Protein AF-A0A968KQ57-F1 (afdb_monomer)

pLDDT: mean 89.62, std 12.98, range [44.16, 98.56]

Nearest PDB structures (foldseek):
  3ep8-assembly1_A  TM=3.517E-01  e=5.046E+00  Homo sapiens
  1i72-assembly1_A  TM=3.543E-01  e=8.112E+00  Homo sapiens
  5jpq-assembly1_0  TM=1.926E-01  e=3.751E+00  Thermochaetoides thermophila

Foldseek 3Di:
DDDDCVVVLVVPPDLLSVLLVVCCVQCVCQQVVVWQKDKDKQFQDQDPSRDGRVVSCVVRVVVSPVVGQWHKDFLDDDPTTTIIMIGRLVRLQVLCPPPVLVVVVVVVVQDDDDPVSNVVVSSVVSPDPDRDLNCCSSRVHDPQVSCVVVVNDPDPPPDDDPD

Secondary structure (DSSP, 8-state):
----GGGTGGG--SHHHHHHHHHHHHTHHHHTTS-SEEEEEEE-SB-TTS-BHHHHHHHHHHHHHHTSS-EEEEEEEETTEEEEEEE-HHHHHHHHHSHHHHHHHHHTT---SSHHHHHHHHHHHHTSSS--TTHHHHTT--HHHHHHHTT------------

Mean predicted aligned error: 6.18 Å

Structure (mmCIF, N/CA/C/O backbone):
data_AF-A0A968KQ57-F1
#
_entry.id   AF-A0A968KQ57-F1
#
loop_
_atom_site.group_PDB
_atom_site.id
_atom_site.type_symbol
_atom_site.label_atom_id
_atom_site.label_alt_id
_atom_site.label_comp_id
_atom_site.label_asym_id
_atom_site.label_entity_id
_atom_site.label_seq_id
_atom_site.pdbx_PDB_ins_code
_atom_site.Cartn_x
_atom_site.Cartn_y
_atom_site.Cartn_z
_atom_site.occupancy
_atom_site.B_iso_or_equiv
_atom_site.auth_seq_id
_atom_site.auth_comp_id
_atom_site.auth_asym_id
_atom_site.auth_atom_id
_atom_site.pdbx_PDB_model_num
ATOM 1 N N . MET A 1 1 ? -7.978 -9.582 -34.184 1.00 45.19 1 MET A N 1
ATOM 2 C CA . MET A 1 1 ? -6.549 -9.208 -34.276 1.00 45.19 1 MET A CA 1
ATOM 3 C C . MET A 1 1 ? -5.827 -9.799 -33.067 1.00 45.19 1 MET A C 1
ATOM 5 O O . MET A 1 1 ? -5.995 -9.281 -31.973 1.00 45.19 1 MET A O 1
ATOM 9 N N . ASN A 1 2 ? -5.111 -10.920 -33.225 1.00 50.16 2 ASN A N 1
ATOM 10 C CA . ASN A 1 2 ? -4.404 -11.583 -32.117 1.00 50.16 2 ASN A CA 1
ATOM 11 C C . ASN A 1 2 ? -3.084 -10.859 -31.830 1.00 50.16 2 ASN A C 1
ATOM 13 O O . ASN A 1 2 ? -2.056 -11.133 -32.451 1.00 50.16 2 ASN A O 1
ATOM 17 N N . ILE A 1 3 ? -3.114 -9.902 -30.905 1.00 58.81 3 ILE A N 1
ATOM 18 C CA . ILE A 1 3 ? -1.894 -9.301 -30.367 1.00 58.81 3 ILE A CA 1
ATOM 19 C C . ILE A 1 3 ? -1.325 -10.287 -29.344 1.00 58.81 3 ILE A C 1
ATOM 21 O O . ILE A 1 3 ? -1.828 -10.398 -28.231 1.00 58.81 3 ILE A O 1
ATOM 25 N N . HIS A 1 4 ? -0.280 -11.021 -29.726 1.00 64.94 4 HIS A N 1
ATOM 26 C CA . HIS A 1 4 ? 0.486 -11.826 -28.778 1.00 64.94 4 HIS A CA 1
ATOM 27 C C . HIS A 1 4 ? 1.293 -10.884 -27.872 1.00 64.94 4 HIS A C 1
ATOM 29 O O . HIS A 1 4 ? 1.959 -9.973 -28.371 1.00 64.94 4 HIS A O 1
ATOM 35 N N . TRP A 1 5 ? 1.240 -11.083 -26.552 1.00 64.31 5 TRP A N 1
ATOM 36 C CA . TRP A 1 5 ? 1.845 -10.167 -25.572 1.00 64.31 5 TRP A CA 1
ATOM 37 C C . TRP A 1 5 ? 3.360 -9.992 -25.773 1.00 64.31 5 TRP A C 1
ATOM 39 O O . TRP A 1 5 ? 3.904 -8.929 -25.483 1.00 64.31 5 TRP A O 1
ATOM 49 N N . THR A 1 6 ? 4.034 -10.983 -26.366 1.00 63.38 6 THR A N 1
ATOM 50 C CA . THR A 1 6 ? 5.460 -10.904 -26.724 1.00 63.38 6 THR A CA 1
ATOM 51 C C . THR A 1 6 ? 5.773 -9.802 -27.737 1.00 63.38 6 THR A C 1
ATOM 53 O O . THR A 1 6 ? 6.909 -9.365 -27.814 1.00 63.38 6 THR A O 1
ATOM 56 N N . LYS A 1 7 ? 4.789 -9.291 -28.490 1.00 66.56 7 LYS A N 1
ATOM 57 C CA . LYS A 1 7 ? 4.978 -8.124 -29.372 1.00 66.56 7 LYS A CA 1
ATOM 58 C C . LYS A 1 7 ? 4.962 -6.792 -28.614 1.00 66.56 7 LYS A C 1
ATOM 60 O O . LYS A 1 7 ? 5.367 -5.773 -29.163 1.00 66.56 7 LYS A O 1
ATOM 65 N N . LEU A 1 8 ? 4.484 -6.785 -27.368 1.00 66.25 8 LEU A N 1
ATOM 66 C CA . LEU A 1 8 ? 4.444 -5.602 -26.505 1.00 66.25 8 LEU A CA 1
ATOM 67 C C . LEU A 1 8 ? 5.721 -5.443 -25.672 1.00 66.25 8 LEU A C 1
ATOM 69 O O . LEU A 1 8 ? 5.970 -4.353 -25.169 1.00 66.25 8 LEU A O 1
ATOM 73 N N . THR A 1 9 ? 6.547 -6.486 -25.545 1.00 60.59 9 THR A N 1
ATOM 74 C CA . THR A 1 9 ? 7.765 -6.462 -24.713 1.00 60.59 9 THR A CA 1
ATOM 75 C C . THR A 1 9 ? 8.774 -5.418 -25.191 1.00 60.59 9 THR A C 1
ATOM 77 O O . THR A 1 9 ? 9.419 -4.773 -24.371 1.00 60.59 9 THR A O 1
ATOM 80 N N . HIS A 1 10 ? 8.842 -5.171 -26.503 1.00 64.75 10 HIS A N 1
ATOM 81 C CA . HIS A 1 10 ? 9.707 -4.149 -27.093 1.00 64.75 10 HIS A CA 1
ATOM 82 C C . HIS A 1 10 ? 9.223 -2.706 -26.869 1.00 64.75 10 HIS A C 1
ATOM 84 O O . HIS A 1 10 ? 9.984 -1.780 -27.125 1.00 64.75 10 HIS A O 1
ATOM 90 N N . ARG A 1 11 ? 7.981 -2.480 -26.404 1.00 68.69 11 ARG A N 1
ATOM 91 C CA . ARG A 1 11 ? 7.451 -1.118 -26.174 1.00 68.69 11 ARG A CA 1
ATOM 92 C C . ARG A 1 11 ? 8.037 -0.434 -24.942 1.00 68.69 11 ARG A C 1
ATOM 94 O O . ARG A 1 11 ? 7.972 0.786 -24.860 1.00 68.69 11 ARG A O 1
ATOM 101 N N . PHE A 1 12 ? 8.617 -1.199 -24.018 1.00 76.12 12 PHE A N 1
ATOM 102 C CA . PHE A 1 12 ? 9.246 -0.679 -22.803 1.00 76.12 12 PHE A CA 1
ATOM 103 C C . PHE A 1 12 ? 10.679 -1.223 -22.690 1.00 76.12 12 PHE A C 1
ATOM 105 O O . PHE A 1 12 ? 10.955 -2.078 -21.841 1.00 76.12 12 PHE A O 1
ATOM 112 N N . PRO A 1 13 ? 11.592 -0.807 -23.589 1.00 73.88 13 PRO A N 1
ATOM 113 C CA . PRO A 1 13 ? 12.969 -1.300 -23.607 1.00 73.88 13 PRO A CA 1
ATOM 114 C C . PRO A 1 13 ? 13.777 -0.803 -22.400 1.00 73.88 13 PRO A C 1
ATOM 116 O O . PRO A 1 13 ? 14.718 -1.471 -21.987 1.00 73.88 13 PRO A O 1
ATOM 119 N N . ASP A 1 14 ? 13.361 0.308 -21.797 1.00 89.62 14 ASP A N 1
ATOM 120 C CA . ASP A 1 14 ? 13.932 0.846 -20.568 1.00 89.62 14 ASP A CA 1
ATOM 121 C C . ASP A 1 14 ? 13.306 0.198 -19.318 1.00 89.62 14 ASP A C 1
ATOM 123 O O . ASP A 1 14 ? 12.094 -0.035 -19.239 1.00 89.62 14 ASP A O 1
ATOM 127 N N . GLU A 1 15 ? 14.142 -0.101 -18.327 1.00 92.06 15 GLU A N 1
ATOM 128 C CA . GLU A 1 15 ? 13.735 -0.755 -17.081 1.00 92.06 15 GLU A CA 1
ATOM 129 C C . GLU A 1 15 ? 12.796 0.106 -16.233 1.00 92.06 15 GLU A C 1
ATOM 131 O O . GLU A 1 15 ? 11.808 -0.407 -15.696 1.00 92.06 15 GLU A O 1
ATOM 136 N N . LYS A 1 16 ? 13.034 1.424 -16.170 1.00 92.38 16 LYS A N 1
ATOM 137 C CA . LYS A 1 16 ? 12.160 2.347 -15.435 1.00 92.38 16 LYS A CA 1
ATOM 138 C C . LYS A 1 16 ? 10.801 2.438 -16.106 1.00 92.38 16 LYS A C 1
ATOM 140 O O . LYS A 1 16 ? 9.786 2.392 -15.418 1.00 92.38 16 LYS A O 1
ATOM 145 N N . GLN A 1 17 ? 10.761 2.515 -17.436 1.00 91.00 17 GLN A N 1
ATOM 146 C CA . GLN A 1 17 ? 9.510 2.485 -18.201 1.00 91.00 17 GLN A CA 1
ATOM 147 C C . GLN A 1 17 ? 8.754 1.166 -18.016 1.00 91.00 17 GLN A C 1
ATOM 149 O O . GLN A 1 17 ? 7.523 1.166 -17.933 1.00 91.00 17 GLN A O 1
ATOM 154 N N . CYS A 1 18 ? 9.469 0.044 -17.916 1.00 92.00 18 CYS A N 1
ATOM 155 C CA . CYS A 1 18 ? 8.870 -1.257 -17.644 1.00 92.00 18 CYS A CA 1
ATOM 156 C C . CYS A 1 18 ? 8.202 -1.297 -16.267 1.00 92.00 18 CYS A C 1
ATOM 158 O O . CYS A 1 18 ? 7.023 -1.650 -16.175 1.00 92.00 18 CYS A O 1
ATOM 160 N N . LEU A 1 19 ? 8.915 -0.867 -15.221 1.00 94.19 19 LEU A N 1
ATOM 161 C CA . LEU A 1 19 ? 8.360 -0.773 -13.874 1.00 94.19 19 LEU A CA 1
ATOM 162 C C . LEU A 1 19 ? 7.191 0.220 -13.815 1.00 94.19 19 LEU A C 1
ATOM 164 O O . LEU A 1 19 ? 6.145 -0.094 -13.251 1.00 94.19 19 LEU A O 1
ATOM 168 N N . ALA A 1 20 ? 7.340 1.398 -14.425 1.00 93.31 20 ALA A N 1
ATOM 169 C CA . ALA A 1 20 ? 6.296 2.417 -14.471 1.00 93.31 20 ALA A CA 1
ATOM 170 C C . ALA A 1 20 ? 5.017 1.885 -15.121 1.00 93.31 20 ALA A C 1
ATOM 172 O O . ALA A 1 20 ? 3.932 2.086 -14.586 1.00 93.31 20 ALA A O 1
ATOM 173 N N . SER A 1 21 ? 5.139 1.149 -16.227 1.00 92.31 21 SER A N 1
ATOM 174 C CA . SER A 1 21 ? 3.993 0.551 -16.919 1.00 92.31 21 SER A CA 1
ATOM 175 C C . SER A 1 21 ? 3.330 -0.548 -16.092 1.00 92.31 21 SER A C 1
ATOM 177 O O . SER A 1 21 ? 2.104 -0.634 -16.051 1.00 92.31 21 SER A O 1
ATOM 179 N N . PHE A 1 22 ? 4.125 -1.361 -15.389 1.00 93.75 22 PHE A N 1
ATOM 180 C CA . PHE A 1 22 ? 3.606 -2.357 -14.455 1.00 93.75 22 PHE A CA 1
ATOM 181 C C . PHE A 1 22 ? 2.808 -1.704 -13.315 1.00 93.75 22 PHE A C 1
ATOM 183 O O . PHE A 1 22 ? 1.677 -2.109 -13.051 1.00 93.75 22 PHE A O 1
ATOM 190 N N . ILE A 1 23 ? 3.353 -0.661 -12.680 1.00 94.81 23 ILE A N 1
ATOM 191 C CA . ILE A 1 23 ? 2.663 0.087 -11.618 1.00 94.81 23 I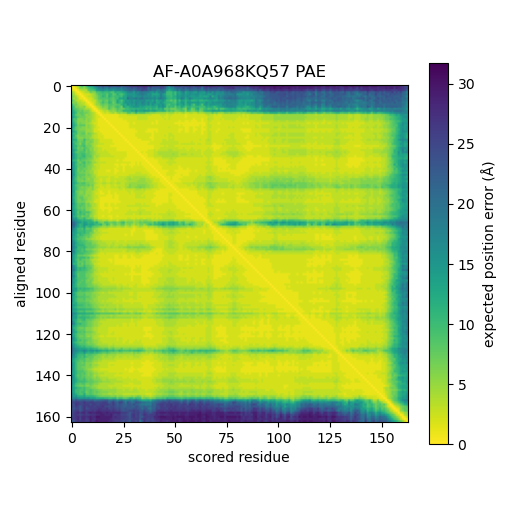LE A CA 1
ATOM 192 C C . ILE A 1 23 ? 1.412 0.775 -12.174 1.00 94.81 23 ILE A C 1
ATOM 194 O O . ILE A 1 23 ? 0.355 0.690 -11.555 1.00 94.81 23 ILE A O 1
ATOM 198 N N . ALA A 1 24 ? 1.503 1.406 -13.347 1.00 93.38 24 ALA A N 1
ATOM 199 C CA . ALA A 1 24 ? 0.381 2.089 -13.985 1.00 93.38 24 ALA A CA 1
ATOM 200 C C . ALA A 1 24 ? -0.797 1.147 -14.245 1.00 93.38 24 ALA A C 1
ATOM 202 O O . ALA A 1 24 ? -1.942 1.511 -13.994 1.00 93.38 24 ALA A O 1
ATOM 203 N N . TRP A 1 25 ? -0.510 -0.076 -14.693 1.00 93.88 25 TRP A N 1
ATOM 204 C CA . TRP A 1 25 ? -1.521 -1.106 -14.889 1.00 93.88 25 TRP A CA 1
ATOM 205 C C . TRP A 1 25 ? -2.140 -1.570 -13.564 1.00 93.88 25 TRP A C 1
ATOM 207 O O . TRP A 1 25 ? -3.358 -1.575 -13.415 1.00 93.88 25 TRP A O 1
ATOM 217 N N . GLN A 1 26 ? -1.310 -1.927 -12.581 1.00 95.50 26 GLN A N 1
ATOM 218 C CA . GLN A 1 26 ? -1.778 -2.529 -11.327 1.00 95.50 26 GLN A CA 1
ATOM 219 C C . GLN A 1 26 ? -2.430 -1.523 -10.362 1.00 95.50 26 GLN A C 1
ATOM 221 O O . GLN A 1 26 ? -3.232 -1.899 -9.508 1.00 95.50 26 GLN A O 1
ATOM 226 N N . ALA A 1 27 ? -2.079 -0.243 -10.468 1.00 95.31 27 ALA A N 1
ATOM 227 C CA . ALA A 1 27 ? -2.567 0.831 -9.607 1.00 95.31 27 ALA A CA 1
ATOM 228 C C . ALA A 1 27 ? -3.384 1.878 -10.379 1.00 95.31 27 ALA A C 1
ATOM 230 O O . ALA A 1 27 ? -3.494 3.019 -9.929 1.00 95.31 27 ALA A O 1
ATOM 231 N N . ALA A 1 28 ? -3.974 1.497 -11.519 1.00 95.56 28 ALA A N 1
ATOM 232 C CA . ALA A 1 28 ? -4.730 2.399 -12.388 1.00 95.56 28 ALA A CA 1
ATOM 233 C C . ALA A 1 28 ? -5.815 3.183 -11.629 1.00 95.56 28 ALA A C 1
ATOM 235 O O . ALA A 1 28 ? -5.905 4.400 -11.770 1.00 95.56 28 ALA A O 1
ATOM 236 N N . GLU A 1 29 ? -6.584 2.517 -10.761 1.00 95.44 29 GLU A N 1
ATOM 237 C CA . GLU A 1 29 ? -7.640 3.154 -9.957 1.00 95.44 29 GLU A CA 1
ATOM 238 C C . GLU A 1 29 ? -7.094 4.181 -8.955 1.00 95.44 29 GLU A C 1
ATOM 240 O O . GLU A 1 29 ? -7.749 5.182 -8.671 1.00 95.44 29 GLU A O 1
ATOM 245 N N . VAL A 1 30 ? -5.890 3.951 -8.424 1.00 96.88 30 VAL A N 1
ATOM 246 C CA . VAL A 1 30 ? -5.235 4.873 -7.485 1.00 96.88 30 VAL A CA 1
ATOM 247 C C . VAL A 1 30 ? -4.688 6.083 -8.231 1.00 96.88 30 VAL A C 1
ATOM 249 O O . VAL A 1 30 ? -4.869 7.219 -7.801 1.00 96.88 30 VAL A O 1
ATOM 252 N N . ILE A 1 31 ? -4.065 5.844 -9.386 1.00 94.88 31 ILE A N 1
ATOM 253 C CA . ILE A 1 31 ? -3.510 6.892 -10.248 1.00 94.88 31 ILE A CA 1
ATOM 254 C C . ILE A 1 31 ? -4.628 7.790 -10.787 1.00 94.88 31 ILE A C 1
ATOM 256 O O . ILE A 1 31 ? -4.482 9.013 -10.779 1.00 94.88 31 ILE A O 1
ATOM 260 N N . ALA A 1 32 ? -5.760 7.199 -11.179 1.00 93.88 32 ALA A N 1
ATOM 261 C CA . ALA A 1 32 ? -6.960 7.912 -11.612 1.00 93.88 32 ALA A CA 1
ATOM 262 C C . ALA A 1 32 ? -7.729 8.588 -10.457 1.00 93.88 32 ALA A C 1
ATOM 264 O O . ALA A 1 32 ? -8.674 9.331 -10.709 1.00 93.88 32 ALA A O 1
ATOM 265 N N . GLY A 1 33 ? -7.346 8.340 -9.198 1.00 93.12 33 GLY A N 1
ATOM 266 C CA . GLY A 1 33 ? -7.974 8.930 -8.013 1.00 93.12 33 GLY A CA 1
ATOM 267 C C . GLY A 1 33 ? -9.324 8.322 -7.621 1.00 93.12 33 GLY A C 1
ATOM 268 O O . GLY A 1 33 ? -10.009 8.879 -6.767 1.00 93.12 33 GLY A O 1
ATOM 269 N N . ALA A 1 34 ? -9.710 7.184 -8.203 1.00 94.38 34 ALA A N 1
ATOM 270 C CA . ALA A 1 34 ? -10.923 6.453 -7.834 1.00 94.38 34 ALA A CA 1
ATOM 271 C C . ALA A 1 34 ? -10.777 5.720 -6.489 1.00 94.38 34 ALA A C 1
ATOM 273 O O . ALA A 1 34 ? -11.756 5.570 -5.758 1.00 94.38 34 ALA A O 1
ATOM 274 N N . LYS A 1 35 ? -9.555 5.288 -6.140 1.00 96.38 35 LYS A N 1
ATOM 275 C CA . LYS A 1 35 ? -9.243 4.634 -4.857 1.00 96.38 35 LYS A CA 1
ATOM 276 C C . LYS A 1 35 ?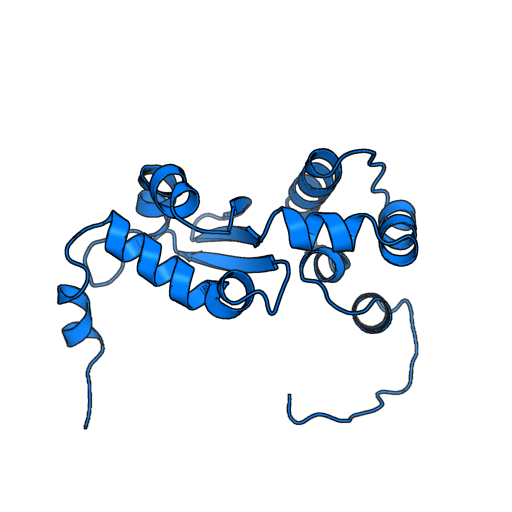 -8.077 5.317 -4.143 1.00 96.38 35 LYS A C 1
ATOM 278 O O . LYS A 1 35 ? -7.138 5.764 -4.797 1.00 96.38 35 LYS A O 1
ATOM 283 N N . PRO A 1 36 ? -8.075 5.355 -2.798 1.00 97.81 36 PRO A N 1
ATOM 284 C CA . PRO A 1 36 ? -6.957 5.918 -2.044 1.00 97.81 36 PRO A CA 1
ATOM 285 C C . PRO A 1 36 ? -5.708 5.029 -2.107 1.00 97.81 36 PRO A C 1
ATOM 287 O O . PRO A 1 36 ? -4.593 5.545 -2.041 1.00 97.81 36 PRO A O 1
ATOM 290 N N . ALA A 1 37 ? -5.885 3.709 -2.231 1.00 98.44 37 A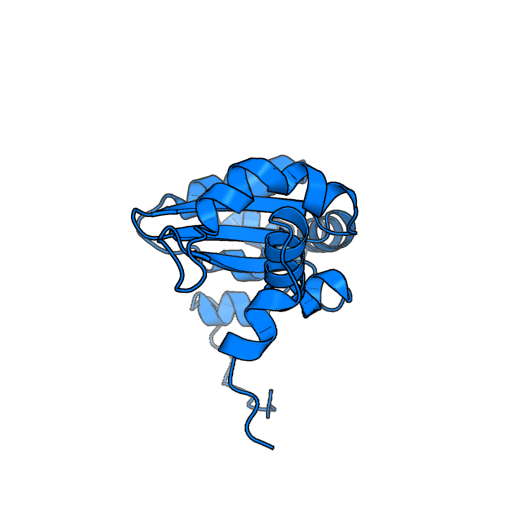LA A N 1
ATOM 291 C CA . ALA A 1 37 ? -4.798 2.745 -2.317 1.00 98.44 37 ALA A CA 1
ATOM 292 C C . ALA A 1 37 ? -5.214 1.435 -3.000 1.00 98.44 37 ALA A C 1
ATOM 294 O O . ALA A 1 37 ? -6.400 1.114 -3.102 1.00 98.44 37 ALA A O 1
ATOM 295 N N . ASN A 1 38 ? -4.215 0.662 -3.422 1.00 98.19 38 ASN A N 1
ATOM 296 C CA . ASN A 1 38 ? -4.358 -0.700 -3.910 1.00 98.19 38 ASN A CA 1
ATOM 297 C C . ASN A 1 38 ? -3.175 -1.573 -3.464 1.00 98.19 38 ASN A C 1
ATOM 299 O O . ASN A 1 38 ? -2.063 -1.075 -3.274 1.00 98.19 38 ASN A O 1
ATOM 303 N N . LEU A 1 39 ? -3.404 -2.878 -3.328 1.00 98.19 39 LEU A N 1
ATOM 304 C CA . LEU A 1 39 ? -2.344 -3.858 -3.099 1.00 98.19 39 LEU A CA 1
ATOM 305 C C . LEU A 1 39 ? -1.894 -4.458 -4.425 1.00 98.19 39 LEU A C 1
ATOM 307 O O . LEU A 1 39 ? -2.720 -4.881 -5.230 1.00 98.19 39 LEU A O 1
ATOM 311 N N . ILE A 1 40 ? -0.583 -4.554 -4.620 1.00 97.88 40 ILE A N 1
ATOM 312 C CA . ILE A 1 40 ? 0.009 -5.179 -5.799 1.00 97.88 40 ILE A CA 1
ATOM 313 C C . ILE A 1 40 ? 0.979 -6.279 -5.369 1.00 97.88 40 ILE A C 1
ATOM 315 O O . ILE A 1 40 ? 1.759 -6.110 -4.431 1.00 97.88 40 ILE A O 1
ATOM 319 N N . ASN A 1 41 ? 0.931 -7.415 -6.066 1.00 97.44 41 ASN A N 1
ATOM 320 C CA . ASN A 1 41 ? 1.937 -8.465 -5.940 1.00 97.44 41 ASN A CA 1
ATOM 321 C C . ASN A 1 41 ? 2.998 -8.254 -7.020 1.00 97.44 41 ASN A C 1
ATOM 323 O O . ASN A 1 41 ? 2.690 -8.287 -8.211 1.00 97.44 41 ASN A O 1
ATOM 327 N N . ILE A 1 42 ? 4.239 -8.056 -6.598 1.00 97.81 42 ILE A N 1
ATOM 328 C CA . ILE A 1 42 ? 5.398 -7.872 -7.464 1.00 97.81 42 ILE A CA 1
ATOM 329 C C . ILE A 1 42 ? 6.156 -9.200 -7.499 1.00 97.81 42 ILE A C 1
ATOM 331 O O . ILE A 1 42 ? 6.692 -9.593 -6.466 1.00 97.81 42 ILE A O 1
ATOM 335 N N . PRO A 1 43 ? 6.182 -9.924 -8.629 1.00 96.69 43 PRO A N 1
ATOM 336 C CA . PRO A 1 43 ? 6.846 -11.219 -8.697 1.00 96.69 43 PRO A CA 1
ATOM 337 C C . PRO A 1 43 ? 8.361 -11.068 -8.525 1.00 96.69 43 PRO A C 1
ATOM 339 O O . PRO A 1 43 ? 8.982 -10.223 -9.175 1.00 96.69 43 PRO A O 1
ATOM 342 N N . ASP A 1 44 ? 8.943 -11.931 -7.699 1.00 96.94 44 ASP A N 1
ATOM 343 C CA . ASP A 1 44 ? 10.385 -12.068 -7.520 1.00 96.94 44 ASP A CA 1
ATOM 344 C C . ASP A 1 44 ? 10.884 -13.317 -8.244 1.00 96.94 44 ASP A C 1
ATOM 346 O O . ASP A 1 44 ? 11.163 -14.369 -7.677 1.00 96.94 44 ASP A O 1
ATOM 350 N N . ARG A 1 45 ? 10.888 -13.212 -9.569 1.00 95.00 45 ARG A N 1
ATOM 351 C CA . ARG A 1 45 ? 11.402 -14.232 -10.479 1.00 95.00 45 ARG A CA 1
ATOM 352 C C . ARG A 1 45 ? 11.716 -13.596 -11.816 1.00 95.00 45 ARG A C 1
ATOM 354 O O . ARG A 1 45 ? 11.199 -12.526 -12.147 1.00 95.00 45 ARG A O 1
ATOM 361 N N . GLU A 1 46 ? 12.517 -14.288 -12.608 1.00 92.69 46 GLU A N 1
ATOM 362 C CA . GLU A 1 46 ? 12.737 -13.893 -13.990 1.00 92.69 46 GLU A CA 1
ATOM 363 C C . GLU A 1 46 ? 11.441 -14.056 -14.804 1.00 92.69 46 GLU A C 1
ATOM 365 O O . GLU A 1 46 ? 10.735 -15.071 -14.745 1.00 92.69 46 GLU A O 1
ATOM 370 N N . LEU A 1 47 ? 11.080 -12.997 -15.521 1.00 89.44 47 LEU A N 1
ATOM 371 C CA . LEU A 1 47 ? 9.996 -12.977 -16.490 1.00 89.44 47 LEU A CA 1
ATOM 372 C C . LEU A 1 47 ? 10.549 -13.387 -17.854 1.00 89.44 47 LEU A C 1
ATOM 374 O O . LEU A 1 47 ? 11.733 -13.245 -18.124 1.00 89.44 47 LEU A O 1
ATOM 378 N N . ALA A 1 48 ? 9.683 -13.797 -18.777 1.00 85.81 48 ALA A N 1
ATOM 379 C CA . ALA A 1 48 ? 10.106 -14.209 -20.119 1.00 85.81 48 ALA A CA 1
ATOM 380 C C . ALA A 1 48 ? 10.788 -13.099 -20.955 1.00 85.81 48 ALA A C 1
ATOM 382 O O . ALA A 1 48 ? 11.340 -13.384 -22.010 1.00 85.81 48 ALA A O 1
ATOM 383 N N . CYS A 1 49 ? 10.774 -11.841 -20.499 1.00 84.31 49 CYS A N 1
ATOM 384 C CA . CYS A 1 49 ? 11.588 -10.763 -21.068 1.00 84.31 49 CYS A CA 1
ATOM 385 C C . CYS A 1 49 ? 13.011 -10.665 -20.472 1.00 84.31 49 CYS A C 1
ATOM 387 O O . CYS A 1 49 ? 13.705 -9.696 -20.766 1.00 84.31 49 CYS A O 1
ATOM 389 N N . GLY A 1 50 ? 13.425 -11.607 -19.618 1.00 89.19 50 GLY A N 1
ATOM 390 C CA . GLY A 1 50 ? 14.726 -11.635 -18.934 1.00 89.19 50 GLY A CA 1
ATOM 391 C C . GLY A 1 50 ? 14.834 -10.714 -17.713 1.00 89.19 50 GLY A C 1
ATOM 392 O O . GLY A 1 50 ? 15.879 -10.644 -17.078 1.00 89.19 50 GLY A O 1
ATOM 393 N N . ARG A 1 51 ? 13.769 -9.981 -17.366 1.00 91.69 51 ARG A N 1
ATOM 394 C CA . ARG A 1 51 ? 13.758 -9.035 -16.236 1.00 91.69 51 ARG A CA 1
ATOM 395 C C . ARG A 1 51 ? 13.139 -9.654 -14.991 1.00 91.69 51 ARG A C 1
ATOM 397 O O . ARG A 1 51 ? 12.236 -10.478 -15.096 1.00 91.69 51 ARG A O 1
ATOM 404 N N . ASN A 1 52 ? 13.541 -9.175 -13.817 1.00 95.00 52 ASN A N 1
ATOM 405 C CA . ASN A 1 52 ? 12.901 -9.495 -12.540 1.00 95.00 52 ASN A CA 1
ATOM 406 C C . ASN A 1 52 ? 12.265 -8.226 -11.951 1.00 95.00 52 ASN A C 1
ATOM 408 O O . ASN A 1 52 ? 12.958 -7.248 -11.683 1.00 95.00 52 ASN A O 1
ATOM 412 N N . MET A 1 53 ? 10.946 -8.247 -11.737 1.00 96.25 53 MET A N 1
ATOM 413 C CA . MET A 1 53 ? 10.198 -7.056 -11.321 1.00 96.25 53 MET A CA 1
ATOM 414 C C . MET A 1 53 ? 10.508 -6.610 -9.883 1.00 96.25 53 MET A C 1
ATOM 416 O O . MET A 1 53 ? 10.494 -5.413 -9.614 1.00 96.25 53 MET A O 1
ATOM 420 N N . SER A 1 54 ? 10.811 -7.542 -8.974 1.00 97.19 54 SER A N 1
ATOM 421 C CA . SER A 1 54 ? 11.240 -7.242 -7.598 1.00 97.19 54 SER A CA 1
ATOM 422 C C . SER A 1 54 ? 12.559 -6.458 -7.586 1.00 97.19 54 SER A C 1
ATOM 424 O O . SER A 1 54 ? 12.666 -5.430 -6.917 1.00 97.19 54 SER A O 1
ATOM 426 N N . LYS A 1 55 ? 13.527 -6.861 -8.424 1.00 96.88 55 LYS A N 1
ATOM 427 C CA . LYS A 1 55 ? 14.798 -6.132 -8.592 1.00 96.88 55 LYS A CA 1
ATOM 428 C C . LYS A 1 55 ? 14.581 -4.733 -9.162 1.00 96.88 55 LYS A C 1
ATOM 430 O O . LYS A 1 55 ? 15.058 -3.759 -8.587 1.00 96.88 55 LYS A O 1
ATOM 435 N N . LEU A 1 56 ? 13.780 -4.624 -10.229 1.00 96.75 56 LEU A N 1
ATOM 436 C CA . LEU A 1 56 ? 13.447 -3.321 -10.809 1.00 96.75 56 LEU A CA 1
ATOM 437 C C . LEU A 1 56 ? 12.760 -2.410 -9.794 1.00 96.75 56 LEU A C 1
ATOM 439 O O . LEU A 1 56 ? 13.044 -1.215 -9.753 1.00 96.75 56 LEU A O 1
ATOM 443 N N . TRP A 1 57 ? 11.852 -2.960 -8.983 1.00 97.44 57 TRP A N 1
ATOM 444 C CA . TRP A 1 57 ? 11.220 -2.223 -7.899 1.00 97.44 57 TRP A CA 1
ATOM 445 C C . TRP A 1 57 ? 12.272 -1.664 -6.943 1.00 97.44 57 TRP A C 1
ATOM 447 O O . TRP A 1 57 ? 12.263 -0.463 -6.698 1.00 97.44 57 TRP A O 1
ATOM 457 N N . GLU A 1 58 ? 13.200 -2.478 -6.439 1.00 96.44 58 GLU A N 1
ATOM 458 C CA . GLU A 1 58 ? 14.209 -1.992 -5.493 1.00 96.44 58 GLU A CA 1
ATOM 459 C C . GLU A 1 58 ? 15.086 -0.880 -6.080 1.00 96.44 58 GLU A C 1
ATOM 461 O O . GLU A 1 58 ? 15.284 0.153 -5.441 1.00 96.44 58 GLU A O 1
ATOM 466 N N . GLU A 1 59 ? 15.530 -1.053 -7.322 1.00 96.69 59 GLU A N 1
ATOM 467 C CA . GLU A 1 59 ? 16.431 -0.123 -8.004 1.00 96.69 59 GLU A CA 1
ATOM 468 C C . GLU A 1 59 ? 15.741 1.182 -8.429 1.00 96.69 59 GLU A C 1
ATOM 470 O O . GLU A 1 59 ? 16.321 2.267 -8.329 1.00 96.69 59 GLU A O 1
ATOM 475 N N . HIS A 1 60 ? 14.488 1.107 -8.894 1.00 96.25 60 HIS A N 1
ATOM 476 C CA . HIS A 1 60 ? 13.852 2.210 -9.622 1.00 96.25 60 HIS A CA 1
ATOM 477 C C . HIS A 1 60 ? 12.589 2.778 -8.959 1.00 96.25 60 HIS A C 1
ATOM 479 O O . HIS A 1 60 ? 12.140 3.848 -9.390 1.00 96.25 60 HIS A O 1
ATOM 485 N N . LYS A 1 61 ? 12.023 2.156 -7.904 1.00 95.25 61 LYS A N 1
ATOM 486 C CA . LYS A 1 61 ? 10.760 2.600 -7.253 1.00 95.25 61 LYS A CA 1
ATOM 487 C C . LYS A 1 61 ? 10.753 4.086 -6.917 1.00 95.25 61 LYS A C 1
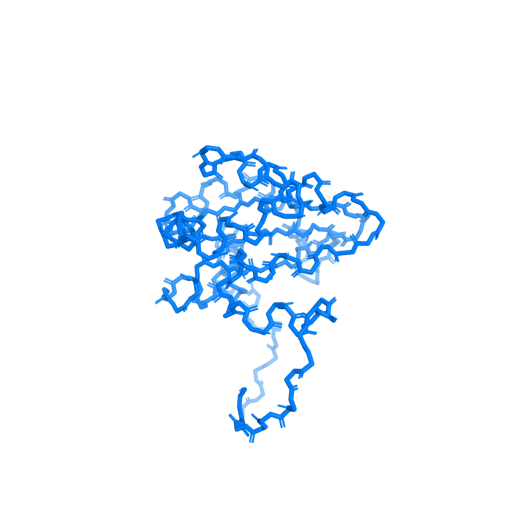ATOM 489 O O . LYS A 1 61 ? 9.794 4.778 -7.239 1.00 95.25 61 LYS A O 1
ATOM 494 N N . THR A 1 62 ? 11.831 4.603 -6.330 1.00 93.56 62 THR A N 1
ATOM 495 C CA . THR A 1 62 ? 11.912 6.007 -5.907 1.00 93.56 62 THR A CA 1
ATOM 496 C C . THR A 1 62 ? 11.813 6.945 -7.105 1.00 93.56 62 THR A C 1
ATOM 498 O O . THR A 1 62 ? 11.052 7.908 -7.075 1.00 93.56 62 THR A O 1
ATOM 501 N N . SER A 1 63 ? 12.539 6.648 -8.187 1.00 92.81 63 SER A N 1
ATOM 502 C CA . SER A 1 63 ? 12.511 7.459 -9.407 1.00 92.81 63 SER A CA 1
ATOM 503 C C . SER A 1 63 ? 11.162 7.375 -10.120 1.00 92.81 63 SER A C 1
ATOM 505 O O . SER A 1 63 ? 10.695 8.382 -10.644 1.00 92.81 63 SER A O 1
ATOM 507 N N . VAL A 1 64 ? 10.554 6.188 -10.169 1.00 93.88 64 VAL A N 1
ATOM 508 C CA . VAL A 1 64 ? 9.286 5.960 -10.872 1.00 93.88 64 VAL A CA 1
ATOM 509 C C . VAL A 1 64 ? 8.118 6.601 -10.122 1.00 93.88 64 VAL A C 1
ATOM 511 O O . VAL A 1 64 ? 7.308 7.293 -10.732 1.00 93.88 64 VAL A O 1
ATOM 514 N N . LEU A 1 65 ? 8.057 6.435 -8.799 1.00 92.94 65 LEU A N 1
ATOM 515 C CA . LEU A 1 65 ? 6.975 6.967 -7.970 1.00 92.94 65 LEU A CA 1
ATOM 516 C C . LEU A 1 65 ? 7.076 8.485 -7.774 1.00 92.94 65 LEU A C 1
ATOM 518 O O . LEU A 1 65 ? 6.048 9.153 -7.746 1.00 92.94 65 LEU A O 1
ATOM 522 N N . LYS A 1 66 ? 8.291 9.057 -7.711 1.00 87.12 66 LYS A N 1
ATOM 523 C CA . LYS A 1 66 ? 8.490 10.514 -7.567 1.00 87.12 66 LYS A CA 1
ATOM 524 C C . LYS A 1 66 ? 7.846 11.321 -8.698 1.00 87.12 66 LYS A C 1
ATOM 526 O O . LYS A 1 66 ? 7.422 12.449 -8.471 1.00 87.12 66 LYS A O 1
ATOM 531 N N . ASN A 1 67 ? 7.774 10.747 -9.897 1.00 73.94 67 ASN A N 1
ATOM 532 C CA . ASN A 1 67 ? 7.173 11.391 -11.065 1.00 73.94 67 ASN A CA 1
ATOM 533 C C . ASN A 1 67 ? 5.647 11.197 -11.142 1.00 73.94 67 ASN A C 1
ATOM 535 O O . ASN A 1 67 ? 5.015 11.721 -12.057 1.00 73.94 67 ASN A O 1
ATOM 539 N N . GLY A 1 68 ? 5.056 10.440 -10.214 1.00 76.31 68 GLY A N 1
ATOM 540 C CA . GLY A 1 68 ? 3.623 10.173 -10.141 1.00 76.31 68 GLY A CA 1
ATOM 541 C C . GLY A 1 68 ? 2.930 10.882 -8.976 1.00 76.31 68 GLY A C 1
ATOM 542 O O . GLY A 1 68 ? 3.543 11.535 -8.136 1.00 76.31 68 GLY A O 1
ATOM 543 N N . ASN A 1 69 ? 1.612 10.710 -8.904 1.00 87.88 69 ASN A N 1
ATOM 544 C CA . ASN A 1 69 ? 0.763 11.158 -7.795 1.00 87.88 69 ASN A CA 1
ATOM 545 C C . ASN A 1 69 ? 0.567 10.072 -6.716 1.00 87.88 69 ASN A C 1
ATOM 547 O O . ASN A 1 69 ? -0.365 10.162 -5.913 1.00 87.88 69 ASN A O 1
ATOM 551 N N . VAL A 1 70 ? 1.417 9.041 -6.706 1.00 95.31 70 VAL A N 1
ATOM 552 C CA . VAL A 1 70 ? 1.310 7.872 -5.827 1.00 95.31 70 VAL A CA 1
ATOM 553 C C . VAL A 1 70 ? 2.632 7.576 -5.122 1.00 95.31 70 VAL A C 1
ATOM 555 O O . VAL A 1 70 ? 3.712 7.906 -5.600 1.00 95.31 70 VAL A O 1
ATOM 558 N N . SER A 1 71 ? 2.538 6.940 -3.964 1.00 96.94 71 SER A N 1
ATOM 559 C CA . SER A 1 71 ? 3.635 6.413 -3.156 1.00 96.94 71 SER A CA 1
ATOM 560 C C . SER A 1 71 ? 3.502 4.896 -3.030 1.00 96.94 71 SER A C 1
ATOM 562 O O . SER A 1 71 ? 2.453 4.329 -3.338 1.00 96.94 71 SER A O 1
ATOM 564 N N . GLY A 1 72 ? 4.573 4.237 -2.592 1.00 96.56 72 GLY A N 1
ATOM 565 C CA . GLY A 1 72 ? 4.644 2.784 -2.486 1.00 96.56 72 GLY A CA 1
ATOM 566 C C . GLY A 1 72 ? 5.288 2.345 -1.177 1.00 96.56 72 GLY A C 1
ATOM 567 O O . GLY A 1 72 ? 6.318 2.888 -0.786 1.00 96.56 72 GLY A O 1
ATOM 568 N N . LEU A 1 73 ? 4.698 1.345 -0.524 1.00 97.25 73 LEU A N 1
ATOM 569 C CA . LEU A 1 73 ? 5.207 0.738 0.706 1.00 97.25 73 LEU A CA 1
ATOM 570 C C . LEU A 1 73 ? 5.170 -0.785 0.583 1.00 97.25 73 LEU A C 1
ATOM 572 O O . LEU A 1 73 ? 4.108 -1.359 0.359 1.00 97.25 73 LEU A O 1
ATOM 576 N N . VAL A 1 74 ? 6.307 -1.456 0.767 1.00 97.62 74 VAL A N 1
ATOM 577 C CA . VAL A 1 74 ? 6.337 -2.925 0.827 1.00 97.62 74 VAL A CA 1
ATOM 578 C C . VAL A 1 74 ? 5.759 -3.370 2.168 1.00 97.62 74 VAL A C 1
ATOM 580 O O . VAL A 1 74 ? 6.294 -3.032 3.220 1.00 97.62 74 VAL A O 1
ATOM 583 N N . LEU A 1 75 ? 4.658 -4.117 2.137 1.00 97.62 75 LEU A N 1
ATOM 584 C CA . LEU A 1 75 ? 3.975 -4.617 3.328 1.00 97.62 75 LEU A CA 1
ATOM 585 C C . LEU A 1 75 ? 4.465 -5.996 3.758 1.00 97.62 75 LEU A C 1
ATOM 587 O O . LEU A 1 75 ? 4.477 -6.279 4.949 1.00 97.62 75 LEU A O 1
ATOM 591 N N . LYS A 1 76 ? 4.836 -6.859 2.807 1.00 95.50 76 LYS A N 1
ATOM 592 C CA . LYS A 1 76 ? 5.322 -8.218 3.077 1.00 95.50 76 LYS A CA 1
ATOM 593 C C . LYS A 1 76 ? 6.248 -8.675 1.958 1.00 95.50 76 LYS A C 1
ATOM 595 O O . LYS A 1 76 ? 5.962 -8.423 0.791 1.00 95.50 76 LYS A O 1
ATOM 600 N N . GLN A 1 77 ? 7.312 -9.381 2.310 1.00 94.69 77 GLN A N 1
ATOM 601 C CA . GLN A 1 77 ? 8.189 -10.058 1.361 1.00 94.69 77 GLN A CA 1
ATOM 602 C C . GLN A 1 77 ? 8.075 -11.566 1.575 1.00 94.69 77 GLN A C 1
ATOM 604 O O . GLN A 1 77 ? 8.059 -12.041 2.710 1.00 94.69 77 GLN A O 1
ATOM 609 N N . LYS A 1 78 ? 7.938 -12.302 0.477 1.00 92.56 78 LYS A N 1
ATOM 610 C CA . LYS A 1 78 ? 8.008 -13.763 0.410 1.00 92.56 78 LYS A CA 1
ATOM 611 C C . LYS A 1 78 ? 9.122 -14.145 -0.562 1.00 92.56 78 LYS A C 1
ATOM 613 O O . LYS A 1 78 ? 9.610 -13.290 -1.294 1.00 92.56 78 LYS A O 1
ATOM 618 N N . GLU A 1 79 ? 9.485 -15.422 -0.586 1.00 92.12 79 GLU A N 1
ATOM 619 C CA . GLU A 1 79 ? 10.531 -15.945 -1.476 1.00 92.12 79 GLU A CA 1
ATOM 620 C C . GLU A 1 79 ? 10.253 -15.664 -2.961 1.00 92.12 79 GLU A C 1
ATOM 622 O O . GLU A 1 79 ? 11.183 -15.420 -3.718 1.00 92.12 79 GLU A O 1
ATOM 627 N N . ASP A 1 80 ? 8.981 -15.659 -3.375 1.00 95.25 80 ASP A N 1
ATOM 628 C CA . ASP A 1 80 ? 8.570 -15.563 -4.779 1.00 95.25 80 ASP A CA 1
ATOM 629 C C . ASP A 1 80 ? 7.963 -14.208 -5.178 1.00 95.25 80 ASP A C 1
ATOM 631 O O . ASP A 1 80 ? 7.608 -14.010 -6.347 1.00 95.25 80 ASP A O 1
ATOM 635 N N . ARG A 1 81 ? 7.776 -13.280 -4.226 1.00 96.00 81 ARG A N 1
ATOM 636 C CA . ARG A 1 81 ? 7.117 -11.983 -4.468 1.00 96.00 81 ARG A CA 1
ATOM 637 C C . ARG A 1 81 ? 7.234 -10.981 -3.324 1.00 96.00 81 ARG A C 1
ATOM 639 O O . ARG A 1 81 ? 7.322 -11.338 -2.149 1.00 96.00 81 ARG A O 1
ATOM 646 N N . LEU A 1 82 ? 7.030 -9.714 -3.671 1.00 97.06 82 LEU A N 1
ATOM 647 C CA . LEU A 1 82 ? 6.718 -8.627 -2.745 1.00 97.06 82 LEU A CA 1
ATOM 648 C C . LEU A 1 82 ? 5.219 -8.313 -2.788 1.00 97.06 82 LEU A C 1
ATOM 650 O O . LEU A 1 82 ? 4.621 -8.252 -3.859 1.00 97.06 82 LEU A O 1
ATOM 654 N N . LEU A 1 83 ? 4.618 -8.043 -1.634 1.00 97.75 83 LEU A N 1
ATOM 655 C CA . LEU A 1 83 ? 3.317 -7.391 -1.534 1.00 97.75 83 LEU A CA 1
ATOM 656 C C . LEU A 1 83 ? 3.549 -5.916 -1.212 1.00 97.75 83 LEU A C 1
ATOM 658 O O . LEU A 1 83 ? 4.068 -5.597 -0.141 1.00 97.75 83 LEU A O 1
ATOM 662 N N . ALA A 1 84 ? 3.148 -5.022 -2.112 1.00 98.25 84 ALA A N 1
ATOM 663 C CA . ALA A 1 84 ? 3.274 -3.582 -1.928 1.00 98.25 84 ALA A CA 1
ATOM 664 C C . ALA A 1 84 ? 1.903 -2.897 -1.899 1.00 98.25 84 ALA A C 1
ATOM 666 O O . ALA A 1 84 ? 1.004 -3.241 -2.664 1.00 98.25 84 ALA A O 1
ATOM 667 N N . LEU A 1 85 ? 1.759 -1.903 -1.027 1.00 98.56 85 LEU A N 1
ATOM 668 C CA . LEU A 1 85 ? 0.662 -0.946 -1.028 1.00 98.56 85 LEU A CA 1
ATOM 669 C C . LEU A 1 85 ? 1.058 0.244 -1.899 1.00 98.56 85 LEU A C 1
ATOM 671 O O . LEU A 1 85 ? 2.010 0.950 -1.568 1.00 98.56 85 LEU A O 1
ATOM 675 N N . ILE A 1 86 ? 0.322 0.477 -2.983 1.00 98.31 86 ILE A N 1
ATOM 676 C CA . ILE A 1 86 ? 0.420 1.701 -3.784 1.00 98.31 86 ILE A CA 1
ATOM 677 C C . ILE A 1 86 ? -0.714 2.623 -3.375 1.00 98.31 86 ILE A C 1
ATOM 679 O O . ILE A 1 86 ? -1.868 2.202 -3.373 1.00 98.31 86 ILE A O 1
ATOM 683 N N . TYR A 1 87 ? -0.412 3.867 -3.022 1.00 98.38 87 TYR A N 1
ATOM 684 C CA . TYR A 1 87 ? -1.407 4.775 -2.459 1.00 98.38 87 TYR A CA 1
ATOM 685 C C . TYR A 1 87 ? -1.182 6.227 -2.859 1.00 98.38 87 TYR A C 1
ATOM 687 O O . TYR A 1 87 ? -0.054 6.670 -3.056 1.00 98.38 87 TYR A O 1
ATOM 695 N N . ASN A 1 88 ? -2.263 6.996 -2.924 1.00 97.62 88 ASN A N 1
ATOM 696 C CA . ASN A 1 88 ? -2.186 8.448 -2.929 1.00 97.62 88 ASN A CA 1
ATOM 697 C C . ASN A 1 88 ? -2.150 8.935 -1.475 1.00 97.62 88 ASN A C 1
ATOM 699 O O . ASN A 1 88 ? -3.117 8.755 -0.734 1.00 97.62 88 ASN A O 1
ATOM 703 N N . SER A 1 89 ? -1.049 9.567 -1.059 1.00 96.38 89 SER A N 1
ATOM 704 C CA . SER A 1 89 ? -0.848 9.971 0.340 1.00 96.38 89 SER A CA 1
ATOM 705 C C . SER A 1 89 ? -1.960 10.877 0.869 1.00 96.38 89 SER A C 1
ATOM 707 O O . SER A 1 89 ? -2.407 10.689 1.995 1.00 96.38 89 SER A O 1
ATOM 709 N N . LYS A 1 90 ? -2.460 11.815 0.052 1.00 96.00 90 LYS A N 1
ATOM 710 C CA . LYS A 1 90 ? -3.509 12.757 0.469 1.00 96.00 90 LYS A CA 1
ATOM 711 C C . LYS A 1 90 ? -4.856 12.057 0.637 1.00 96.00 90 LYS A C 1
ATOM 713 O O . LYS A 1 90 ? -5.537 12.278 1.636 1.00 96.00 90 LYS A O 1
ATOM 718 N N . GLU A 1 91 ? -5.248 11.221 -0.322 1.00 97.12 91 GLU A N 1
ATOM 719 C CA . GLU A 1 91 ? -6.540 10.528 -0.266 1.00 97.12 91 GLU A CA 1
ATOM 720 C C . GLU A 1 91 ? -6.568 9.455 0.823 1.00 97.12 91 GLU A C 1
ATOM 722 O O . GLU A 1 91 ? -7.546 9.359 1.567 1.00 97.12 91 GLU A O 1
ATOM 727 N N . LEU A 1 92 ? -5.478 8.702 0.992 1.00 98.25 92 LEU A N 1
ATOM 728 C CA . LEU A 1 92 ? -5.391 7.712 2.060 1.00 98.25 92 LEU A CA 1
ATOM 729 C C . LEU A 1 92 ? -5.390 8.367 3.444 1.00 98.25 92 LEU A C 1
ATOM 731 O O . LEU A 1 92 ? -6.105 7.918 4.339 1.00 98.25 92 LEU A O 1
ATOM 735 N N . GLU A 1 93 ? -4.655 9.465 3.623 1.00 97.69 93 GLU A N 1
ATOM 736 C CA . GLU A 1 93 ? -4.658 10.202 4.885 1.00 97.69 93 GLU A CA 1
ATOM 737 C C . GLU A 1 93 ? -6.059 10.727 5.238 1.00 97.69 93 GLU A C 1
ATOM 739 O O . GLU A 1 93 ? -6.487 10.610 6.389 1.00 97.69 93 GLU A O 1
ATOM 744 N N . LYS A 1 94 ? -6.819 11.240 4.258 1.00 97.06 94 LYS A N 1
ATOM 745 C CA . LYS A 1 94 ? -8.220 11.639 4.472 1.00 97.06 94 LYS A CA 1
ATOM 746 C C . LYS A 1 94 ? -9.066 10.474 4.971 1.00 97.06 94 LYS A C 1
ATOM 748 O O . LYS A 1 94 ? -9.856 10.672 5.890 1.00 97.06 94 LYS A O 1
ATOM 753 N N . VAL A 1 95 ? -8.919 9.281 4.389 1.00 97.31 95 VAL A N 1
ATOM 754 C CA . VAL A 1 95 ? -9.659 8.081 4.814 1.00 97.31 95 VAL A CA 1
ATOM 755 C C . VAL A 1 95 ? -9.308 7.702 6.251 1.00 97.31 95 VAL A C 1
ATOM 757 O O . VAL A 1 95 ? -10.214 7.548 7.068 1.00 97.31 95 VAL A O 1
ATOM 760 N N . LEU A 1 96 ? -8.017 7.637 6.587 1.00 97.44 96 LEU A N 1
ATOM 761 C CA . LEU A 1 96 ? -7.543 7.246 7.920 1.00 97.44 96 LEU A CA 1
ATOM 762 C C . LEU A 1 96 ? -7.857 8.282 9.012 1.00 97.44 96 LEU A C 1
ATOM 764 O O . LEU A 1 96 ? -7.880 7.940 10.194 1.00 97.44 96 LEU A O 1
ATOM 768 N N . LYS A 1 97 ? -8.123 9.540 8.644 1.00 96.50 97 LYS A N 1
ATOM 769 C CA . LYS A 1 97 ? -8.586 10.584 9.573 1.00 96.50 97 LYS A CA 1
ATOM 770 C C . LYS A 1 97 ? -10.093 10.560 9.827 1.00 96.50 97 LYS A C 1
ATOM 772 O O . LYS A 1 97 ? -10.543 11.201 10.774 1.00 96.50 97 LYS A O 1
ATOM 777 N N . ARG A 1 98 ? -10.893 9.842 9.026 1.00 96.12 98 ARG A N 1
ATOM 778 C CA . ARG A 1 98 ? -12.343 9.744 9.262 1.00 96.12 98 ARG A CA 1
ATOM 779 C C . ARG A 1 98 ? -12.590 9.082 10.614 1.00 96.12 98 ARG A C 1
ATOM 781 O O . ARG A 1 98 ? -12.146 7.958 10.838 1.00 96.12 98 ARG A O 1
ATOM 788 N N . THR A 1 99 ? -13.356 9.744 11.481 1.00 95.12 99 THR A N 1
ATOM 789 C CA . THR A 1 99 ? -13.646 9.273 12.846 1.00 95.12 99 THR A CA 1
ATOM 790 C C . THR A 1 99 ? -14.097 7.808 12.912 1.00 95.12 99 THR A C 1
ATOM 792 O O . THR A 1 99 ? -13.561 7.084 13.751 1.00 95.12 99 THR A O 1
ATOM 795 N N . PRO A 1 100 ? -14.999 7.313 12.033 1.00 93.88 100 PRO A N 1
ATOM 796 C CA . PRO A 1 100 ? -15.393 5.904 12.056 1.00 93.88 100 PRO A CA 1
ATOM 797 C C . PRO A 1 100 ? -14.230 4.944 11.775 1.00 93.88 100 PRO A C 1
ATOM 799 O O . PRO A 1 100 ? -14.090 3.948 12.475 1.00 93.88 100 PRO A O 1
ATOM 802 N N . VAL A 1 101 ? -13.371 5.266 10.800 1.00 96.06 101 VAL A N 1
ATOM 803 C CA . VAL A 1 101 ? -12.206 4.443 10.430 1.00 96.06 101 VAL A CA 1
ATOM 804 C C . VAL A 1 101 ? -11.163 4.464 11.542 1.00 96.06 101 VAL A C 1
ATOM 806 O O . VAL A 1 101 ? -10.690 3.411 11.957 1.00 96.06 101 VAL A O 1
ATOM 809 N N . LYS A 1 102 ? -10.854 5.648 12.085 1.00 96.19 102 LYS A N 1
ATOM 810 C CA . LYS A 1 102 ? -9.897 5.782 13.189 1.00 96.19 102 LYS A CA 1
ATOM 811 C C . LYS A 1 102 ? -10.349 5.007 14.429 1.00 96.19 102 LYS A C 1
ATOM 813 O O . LYS A 1 102 ? -9.543 4.321 15.048 1.00 96.19 102 LYS A O 1
ATOM 818 N N . LYS A 1 103 ? 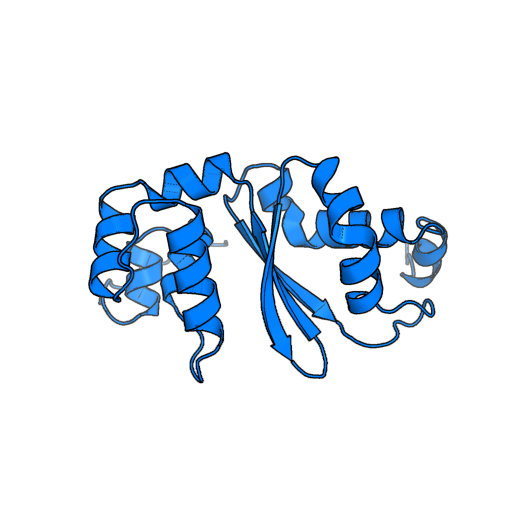-11.643 5.068 14.770 1.00 95.56 103 LYS A N 1
ATOM 819 C CA . LYS A 1 103 ? -12.217 4.300 15.885 1.00 95.56 103 LYS A CA 1
ATOM 820 C C . LYS A 1 103 ? -12.149 2.791 15.629 1.00 95.56 103 LYS A C 1
ATOM 822 O O . LYS A 1 103 ? -11.755 2.061 16.532 1.00 95.56 103 LYS A O 1
ATOM 827 N N . ALA A 1 104 ? -12.498 2.348 14.419 1.00 95.56 104 ALA A N 1
ATOM 828 C CA . ALA A 1 104 ? -12.429 0.942 14.023 1.00 95.56 104 ALA A CA 1
ATOM 829 C C . ALA A 1 104 ? -11.005 0.386 14.155 1.00 95.56 104 ALA A C 1
ATOM 831 O O . ALA A 1 104 ? -10.789 -0.626 14.812 1.00 95.56 104 ALA A O 1
ATOM 832 N N . LEU A 1 105 ? -10.019 1.090 13.595 1.00 97.06 105 LEU A N 1
ATOM 833 C CA . LEU A 1 105 ? -8.609 0.715 13.698 1.00 97.06 105 LEU A CA 1
ATOM 834 C C . LEU A 1 105 ? -8.124 0.724 15.159 1.00 97.06 105 LEU A C 1
ATOM 836 O O . LEU A 1 105 ? -7.440 -0.208 15.577 1.00 97.06 105 LEU A O 1
ATOM 840 N N . GLY A 1 106 ? -8.533 1.709 15.965 1.00 96.62 106 GLY A N 1
ATOM 841 C CA . GLY A 1 106 ? -8.210 1.756 17.395 1.00 96.62 106 GLY A CA 1
ATOM 842 C C . GLY A 1 106 ? -8.714 0.536 18.175 1.00 96.62 106 GLY A C 1
ATOM 843 O O . GLY A 1 106 ? -7.983 -0.011 18.996 1.00 96.62 106 GLY A O 1
ATOM 844 N N . GLN A 1 107 ? -9.919 0.039 17.867 1.00 94.50 107 GLN A N 1
ATOM 845 C CA . GLN A 1 107 ? -10.456 -1.201 18.455 1.00 94.50 107 GLN A CA 1
ATOM 846 C C . GLN A 1 107 ? -9.639 -2.448 18.078 1.00 94.50 107 GLN A C 1
ATOM 848 O O . GLN A 1 107 ? -9.683 -3.447 18.790 1.00 94.50 107 GLN A O 1
ATOM 853 N N . LEU A 1 108 ? -8.875 -2.378 16.987 1.00 93.88 108 LEU A N 1
ATOM 854 C CA . LEU A 1 108 ? -7.993 -3.440 16.500 1.00 93.88 108 LEU A CA 1
ATOM 855 C C . LEU A 1 108 ? -6.537 -3.260 16.952 1.00 93.88 108 LEU A C 1
ATOM 857 O O . LEU A 1 108 ? -5.648 -3.958 16.465 1.00 93.88 108 LEU A O 1
ATOM 861 N N . GLY A 1 109 ? -6.283 -2.336 17.884 1.00 95.06 109 GLY A N 1
ATOM 862 C CA . GLY A 1 109 ? -4.962 -2.102 18.467 1.00 95.06 109 GLY A CA 1
ATOM 863 C C . GLY A 1 109 ? -4.081 -1.124 17.687 1.00 95.06 109 GLY A C 1
ATOM 864 O O . GLY A 1 109 ? -2.886 -1.036 17.967 1.00 95.06 109 GLY A O 1
ATOM 865 N N . TYR A 1 110 ? -4.641 -0.378 16.729 1.00 96.75 110 TYR A N 1
ATOM 866 C CA . TYR A 1 110 ? -3.917 0.682 16.029 1.00 96.75 110 TYR A CA 1
ATOM 867 C C . TYR A 1 110 ? -3.984 1.977 16.841 1.00 96.75 110 TYR A C 1
ATOM 869 O O . TYR A 1 110 ? -4.906 2.780 16.681 1.00 96.75 110 TYR A O 1
ATOM 877 N N . ASP A 1 111 ? -2.984 2.203 17.686 1.00 92.75 111 ASP A N 1
ATOM 878 C CA . ASP A 1 111 ? -2.784 3.499 18.332 1.00 92.75 111 ASP A CA 1
ATOM 879 C C . ASP A 1 111 ? -1.884 4.382 17.457 1.00 92.75 111 ASP A C 1
ATOM 881 O O . ASP A 1 111 ? -0.680 4.139 17.343 1.00 92.75 111 ASP A O 1
ATOM 885 N N . TYR A 1 112 ? -2.486 5.349 16.759 1.00 96.25 112 TYR A N 1
ATOM 886 C CA . TYR A 1 112 ? -1.765 6.261 15.872 1.00 96.25 112 TYR A CA 1
ATOM 887 C C . TYR A 1 112 ? -2.284 7.700 15.944 1.00 96.25 112 TYR A C 1
ATOM 889 O O . TYR A 1 112 ? -3.491 7.991 15.978 1.00 96.25 112 TYR A O 1
ATOM 897 N N . VAL A 1 113 ? -1.336 8.628 15.876 1.00 94.44 113 VAL A N 1
ATOM 898 C CA . VAL A 1 113 ? -1.566 10.069 15.761 1.00 94.44 113 VAL A CA 1
ATOM 899 C C . VAL A 1 113 ? -1.304 10.520 14.327 1.00 94.44 113 VAL A C 1
ATOM 901 O O . VAL A 1 113 ? -2.060 11.325 13.780 1.00 94.44 113 VAL A O 1
ATOM 904 N N . THR A 1 114 ? -0.272 9.961 13.698 1.00 96.75 114 THR A N 1
ATOM 905 C CA . THR A 1 114 ? 0.202 10.344 12.368 1.00 96.75 114 THR A CA 1
ATOM 906 C C . THR A 1 114 ? -0.153 9.317 11.294 1.00 96.75 114 THR A C 1
ATOM 908 O O . THR A 1 114 ? -0.399 8.139 11.556 1.00 96.75 114 THR A O 1
ATOM 911 N N . PHE A 1 115 ? -0.143 9.771 10.041 1.00 96.38 115 PHE A N 1
ATOM 912 C CA . PHE A 1 115 ? -0.334 8.917 8.869 1.00 96.38 115 PHE A CA 1
ATOM 913 C C . PHE A 1 115 ? 0.705 7.784 8.784 1.00 96.38 115 PHE A C 1
ATOM 915 O O . PHE A 1 115 ? 0.354 6.634 8.523 1.00 96.38 115 PHE A O 1
ATOM 922 N N . ASN A 1 116 ? 1.976 8.093 9.055 1.00 97.31 116 ASN A N 1
ATOM 923 C CA . ASN A 1 116 ? 3.063 7.117 8.978 1.00 97.31 116 ASN A CA 1
ATOM 924 C C . ASN A 1 116 ? 2.970 6.054 10.080 1.00 97.31 116 ASN A C 1
ATOM 926 O O . ASN A 1 116 ? 3.267 4.892 9.818 1.00 97.31 116 ASN A O 1
ATOM 930 N N . GLU A 1 117 ? 2.511 6.413 11.282 1.00 97.94 117 GLU A N 1
ATOM 931 C CA . GLU A 1 117 ? 2.251 5.439 12.351 1.00 97.94 117 GLU A CA 1
ATOM 932 C C . GLU A 1 117 ? 1.164 4.440 11.943 1.00 97.94 117 GLU A C 1
ATOM 934 O O . GLU A 1 117 ? 1.344 3.238 12.125 1.00 97.94 117 GLU A O 1
ATOM 939 N N . ALA A 1 118 ? 0.072 4.900 11.319 1.00 98.00 118 ALA A N 1
ATOM 940 C CA . ALA A 1 118 ? -0.975 4.008 10.815 1.00 98.00 118 ALA A CA 1
ATOM 941 C C . ALA A 1 118 ? -0.435 3.008 9.777 1.00 98.00 118 ALA A C 1
ATOM 943 O O . ALA A 1 118 ? -0.752 1.817 9.832 1.00 98.00 118 ALA A O 1
ATOM 944 N N . LEU A 1 119 ? 0.406 3.480 8.847 1.00 98.19 119 LEU A N 1
ATOM 945 C CA . LEU A 1 119 ? 1.072 2.621 7.864 1.00 98.19 119 LEU A CA 1
ATOM 946 C C . LEU A 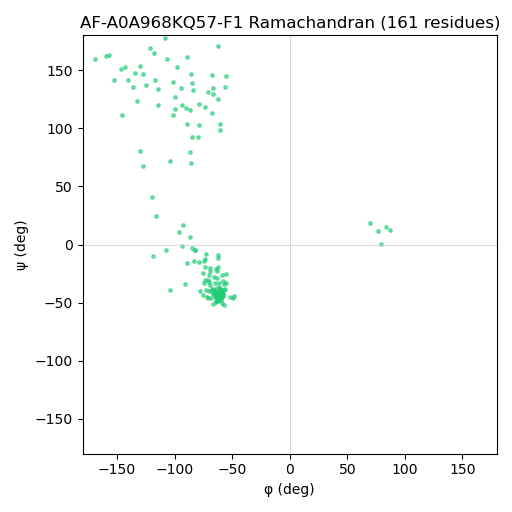1 119 ? 2.045 1.634 8.526 1.00 98.19 119 LEU A C 1
ATOM 948 O O . LEU A 1 119 ? 2.077 0.466 8.141 1.00 98.19 119 LEU A O 1
ATOM 952 N N . GLY A 1 120 ? 2.797 2.076 9.536 1.00 97.69 120 GLY A N 1
ATOM 953 C CA . GLY A 1 120 ? 3.704 1.224 10.306 1.00 97.69 120 GLY A CA 1
ATOM 954 C C . GLY A 1 120 ? 2.970 0.108 11.050 1.00 97.69 120 GLY A C 1
ATOM 955 O O . GLY A 1 120 ? 3.394 -1.048 11.006 1.00 97.69 120 GLY A O 1
ATOM 956 N N . HIS A 1 121 ? 1.820 0.415 11.659 1.00 97.69 121 HIS A N 1
ATOM 957 C CA . HIS A 1 121 ? 0.949 -0.596 12.267 1.00 97.69 121 HIS A CA 1
ATOM 958 C C . HIS A 1 121 ? 0.468 -1.621 11.243 1.00 97.69 121 HIS A C 1
ATOM 960 O O . HIS A 1 121 ? 0.590 -2.822 11.482 1.00 97.69 121 HIS A O 1
ATOM 966 N N . LEU A 1 122 ? -0.016 -1.173 10.079 1.00 98.06 122 LEU A N 1
ATOM 967 C CA . LEU A 1 122 ? -0.435 -2.085 9.012 1.00 98.06 122 LEU A CA 1
ATOM 968 C C . LEU A 1 122 ? 0.717 -2.985 8.552 1.00 98.06 122 LEU A C 1
ATOM 970 O O . LEU A 1 122 ? 0.535 -4.195 8.429 1.00 98.06 122 LEU A O 1
ATOM 974 N N . GLN A 1 123 ? 1.903 -2.416 8.323 1.00 97.06 123 GLN A N 1
ATOM 975 C CA . GLN A 1 123 ? 3.085 -3.171 7.910 1.00 97.06 123 GLN A CA 1
ATOM 976 C C . GLN A 1 123 ? 3.465 -4.227 8.955 1.00 97.06 123 GLN A C 1
ATOM 978 O O . GLN A 1 123 ? 3.737 -5.370 8.590 1.00 97.06 123 GLN A O 1
ATOM 983 N N . LYS A 1 124 ? 3.412 -3.885 10.250 1.00 96.00 124 LYS A N 1
ATOM 984 C CA . LYS A 1 124 ? 3.642 -4.831 11.350 1.00 96.00 124 LYS A CA 1
ATOM 985 C C . LYS A 1 124 ? 2.597 -5.948 11.367 1.00 96.00 124 LYS A C 1
ATOM 987 O O . LYS A 1 124 ? 2.961 -7.115 11.472 1.00 96.00 124 LYS A O 1
ATOM 992 N N . ARG A 1 125 ? 1.310 -5.614 11.227 1.00 96.19 125 ARG A N 1
ATOM 993 C CA . ARG A 1 125 ? 0.207 -6.593 11.189 1.00 96.19 125 ARG A CA 1
ATOM 994 C C . ARG A 1 125 ? 0.338 -7.557 10.012 1.00 96.19 125 ARG A C 1
ATOM 996 O O . ARG A 1 125 ? 0.135 -8.752 10.184 1.00 96.19 125 ARG A O 1
ATOM 1003 N N . MET A 1 126 ? 0.783 -7.069 8.854 1.00 95.69 126 MET A N 1
ATOM 1004 C CA . MET A 1 126 ? 1.037 -7.886 7.660 1.00 95.69 126 MET A CA 1
ATOM 1005 C C . MET A 1 126 ? 2.143 -8.939 7.843 1.00 95.69 126 MET A C 1
ATOM 1007 O O . MET A 1 126 ? 2.141 -9.949 7.132 1.00 95.69 126 MET A O 1
ATOM 1011 N N . GLN A 1 127 ? 3.061 -8.752 8.800 1.00 93.38 127 GLN A N 1
ATOM 1012 C CA . GLN A 1 127 ? 4.068 -9.767 9.142 1.00 93.38 127 GLN A CA 1
ATOM 1013 C C . GLN A 1 127 ? 3.494 -10.950 9.930 1.00 93.38 127 GLN A C 1
ATOM 1015 O O . GLN A 1 127 ? 4.152 -11.983 10.027 1.00 93.38 127 GLN A O 1
ATOM 1020 N N . GLY A 1 128 ? 2.277 -10.830 10.467 1.00 90.50 128 GLY A N 1
ATOM 1021 C CA . GLY A 1 128 ? 1.594 -11.922 11.152 1.00 90.50 128 GLY A CA 1
ATOM 1022 C C . GLY A 1 128 ? 1.313 -13.131 10.251 1.00 90.50 128 GLY A C 1
ATOM 1023 O O . GLY A 1 128 ? 1.489 -13.092 9.024 1.00 90.50 128 GLY A O 1
ATOM 1024 N N . ALA A 1 129 ? 0.871 -14.219 10.890 1.00 83.06 129 ALA A N 1
ATOM 1025 C CA . ALA A 1 129 ? 0.424 -15.431 10.207 1.00 83.06 129 ALA A CA 1
ATOM 1026 C C . ALA A 1 129 ? -0.824 -15.153 9.353 1.00 83.06 129 ALA A C 1
ATOM 1028 O O . ALA A 1 129 ? -0.832 -15.457 8.159 1.00 83.06 129 ALA A O 1
ATOM 1029 N N . ASP A 1 130 ? -1.820 -14.492 9.947 1.00 89.56 130 ASP A N 1
ATOM 1030 C CA . ASP A 1 130 ? -3.074 -14.158 9.280 1.00 89.56 130 ASP A CA 1
ATOM 1031 C C . ASP A 1 130 ? -2.982 -12.843 8.507 1.00 89.56 130 ASP A C 1
ATOM 1033 O O . ASP A 1 130 ? -2.284 -11.900 8.890 1.00 89.56 130 ASP A O 1
ATOM 1037 N N . PHE A 1 131 ? -3.711 -12.778 7.395 1.00 92.00 131 PHE A N 1
ATOM 1038 C CA . PHE A 1 131 ? -3.801 -11.568 6.595 1.00 92.00 131 PHE A CA 1
ATOM 1039 C C . PHE A 1 131 ? -4.789 -10.587 7.251 1.00 92.00 131 PHE A C 1
ATOM 1041 O O . PHE A 1 131 ? -5.956 -10.941 7.412 1.00 92.00 131 PHE A O 1
ATOM 1048 N N . PRO A 1 132 ? -4.370 -9.364 7.623 1.00 94.81 132 PRO A N 1
ATOM 1049 C CA . PRO A 1 132 ? -5.228 -8.431 8.345 1.00 94.81 132 PRO A CA 1
ATOM 1050 C C . PRO A 1 132 ? -6.381 -7.943 7.461 1.00 94.81 132 PRO A C 1
ATOM 1052 O O . PRO A 1 132 ? -6.174 -7.216 6.487 1.00 94.81 132 PRO A O 1
ATOM 1055 N N . HIS A 1 133 ? -7.607 -8.326 7.811 1.00 94.19 133 HIS A N 1
ATOM 1056 C CA . HIS A 1 133 ? -8.833 -7.938 7.105 1.00 94.19 133 HIS A CA 1
ATOM 1057 C C . HIS A 1 133 ? -9.067 -6.420 7.150 1.00 94.19 133 HIS A C 1
ATOM 1059 O O . HIS A 1 133 ? -9.603 -5.828 6.210 1.00 94.19 133 HIS A O 1
ATOM 1065 N N . GLU A 1 134 ? -8.578 -5.764 8.202 1.00 96.12 134 GLU A N 1
ATOM 1066 C CA . GLU A 1 134 ? -8.627 -4.319 8.388 1.00 96.12 134 GLU A CA 1
ATOM 1067 C C . GLU A 1 134 ? -7.856 -3.526 7.324 1.00 96.12 134 GLU A C 1
ATOM 1069 O O . GLU A 1 134 ? -8.068 -2.318 7.189 1.00 96.12 134 GLU A O 1
ATOM 1074 N N . VAL A 1 135 ? -7.030 -4.183 6.495 1.00 97.75 135 VAL A N 1
ATOM 1075 C CA . VAL A 1 135 ? -6.438 -3.545 5.309 1.00 97.75 135 VAL A CA 1
ATOM 1076 C C . VAL A 1 135 ? -7.505 -2.949 4.391 1.00 97.75 135 VAL A C 1
ATOM 1078 O O . VAL A 1 135 ? -7.234 -1.969 3.702 1.00 97.75 135 VAL A O 1
ATOM 1081 N N . GLY A 1 136 ? -8.738 -3.469 4.418 1.00 97.69 136 GLY A N 1
ATOM 1082 C CA . GLY A 1 136 ? -9.847 -2.920 3.646 1.00 97.69 136 GLY A CA 1
ATOM 1083 C C . GLY A 1 136 ? -10.099 -1.430 3.914 1.00 97.69 136 GLY A C 1
ATOM 1084 O O . GLY A 1 136 ? -10.403 -0.688 2.979 1.00 97.69 136 GLY A O 1
ATOM 1085 N N . PHE A 1 137 ? -9.857 -0.956 5.143 1.00 97.88 137 PHE A N 1
ATOM 1086 C CA . PHE A 1 137 ? -9.920 0.471 5.470 1.00 97.88 137 PHE A CA 1
ATOM 1087 C C . PHE A 1 137 ? -8.867 1.286 4.720 1.00 97.88 137 PHE A C 1
ATOM 1089 O O . PHE A 1 137 ? -9.162 2.368 4.215 1.00 97.88 137 PHE A O 1
ATOM 1096 N N . PHE A 1 138 ? -7.651 0.752 4.600 1.00 98.31 138 PHE A N 1
ATOM 1097 C CA . PHE A 1 138 ? -6.562 1.389 3.864 1.00 98.31 138 PHE A CA 1
ATOM 1098 C C . PHE A 1 138 ? -6.815 1.379 2.351 1.00 98.31 138 PHE A C 1
ATOM 1100 O O . PHE A 1 138 ? -6.352 2.261 1.641 1.00 98.31 138 PHE A O 1
ATOM 1107 N N . LEU A 1 139 ? -7.596 0.426 1.844 1.00 97.94 139 LEU A N 1
ATOM 1108 C CA . LEU A 1 139 ? -8.002 0.373 0.434 1.00 97.94 139 LEU A CA 1
ATOM 1109 C C . LEU A 1 139 ? -9.207 1.270 0.121 1.00 97.94 139 LEU A C 1
ATOM 1111 O O . LEU A 1 139 ? -9.580 1.413 -1.043 1.00 97.94 139 LEU A O 1
ATOM 1115 N N . GLY A 1 140 ? -9.790 1.904 1.143 1.00 96.44 140 GLY A N 1
ATOM 1116 C CA . GLY A 1 140 ? -10.925 2.809 1.004 1.00 96.44 140 GLY A CA 1
ATOM 1117 C C . GLY A 1 140 ? -12.286 2.122 0.958 1.00 96.44 140 GLY A C 1
ATOM 1118 O O . GLY A 1 140 ? -13.259 2.776 0.581 1.00 96.44 140 GLY A O 1
ATOM 1119 N N . TYR A 1 141 ? -12.385 0.844 1.339 1.00 96.00 141 TYR A N 1
ATOM 1120 C CA . TYR A 1 141 ? -13.678 0.168 1.401 1.00 96.00 141 TYR A CA 1
ATOM 1121 C C . TYR A 1 141 ? -14.571 0.753 2.510 1.00 96.00 141 TYR A C 1
ATOM 1123 O O . TYR A 1 141 ? -14.073 1.167 3.566 1.00 96.00 141 TYR A O 1
ATOM 1131 N N . PRO A 1 142 ? -15.899 0.791 2.302 1.00 93.62 142 PRO A N 1
ATOM 1132 C CA . PRO A 1 142 ? -16.853 1.184 3.330 1.00 93.62 142 PRO A CA 1
ATOM 1133 C C . PRO A 1 142 ? -16.724 0.347 4.607 1.00 93.62 142 PRO A C 1
ATOM 1135 O O . PRO A 1 142 ? -16.511 -0.862 4.561 1.00 93.62 142 PRO A O 1
ATOM 1138 N N . ILE A 1 143 ? -16.948 0.979 5.763 1.00 91.62 143 ILE A N 1
ATOM 1139 C CA . ILE A 1 143 ? -16.822 0.322 7.075 1.00 91.62 143 ILE A CA 1
ATOM 1140 C C . ILE A 1 143 ? -17.694 -0.926 7.218 1.00 91.62 143 ILE A C 1
ATOM 1142 O O . ILE A 1 143 ? -17.243 -1.922 7.772 1.00 91.62 143 ILE A O 1
ATOM 1146 N N . LYS A 1 144 ? -18.911 -0.888 6.666 1.00 91.25 144 LYS A N 1
ATOM 1147 C CA . LYS A 1 144 ? -19.836 -2.024 6.661 1.00 91.25 144 LYS A CA 1
ATOM 1148 C C . LYS A 1 144 ? -19.261 -3.243 5.932 1.00 91.25 144 LYS A C 1
ATOM 1150 O O . LYS A 1 144 ? -19.455 -4.357 6.398 1.00 91.25 144 LYS A O 1
ATOM 1155 N N . ASP A 1 145 ? -18.522 -3.029 4.845 1.00 92.94 145 ASP A N 1
ATOM 1156 C CA . ASP A 1 145 ? -17.995 -4.105 4.008 1.00 92.94 145 ASP A CA 1
ATOM 1157 C C . ASP A 1 145 ? -16.772 -4.725 4.691 1.00 92.94 145 ASP A C 1
ATOM 1159 O O . ASP A 1 145 ? -16.649 -5.946 4.760 1.00 92.94 145 ASP A O 1
ATOM 1163 N N . VAL A 1 146 ? -15.919 -3.888 5.298 1.00 94.75 146 VAL A N 1
ATOM 1164 C CA . VAL A 1 146 ? -14.777 -4.358 6.097 1.00 94.75 146 VAL A CA 1
ATOM 1165 C C . VAL A 1 146 ? -15.253 -5.133 7.327 1.00 94.75 146 VAL A C 1
ATOM 1167 O O . VAL A 1 146 ? -14.771 -6.231 7.583 1.00 94.75 146 VAL A O 1
ATOM 1170 N N . TYR A 1 147 ? -16.241 -4.620 8.065 1.00 92.44 147 TYR A N 1
ATOM 1171 C CA . TYR A 1 147 ? -16.807 -5.326 9.217 1.00 92.44 147 TYR A CA 1
ATOM 1172 C C . TYR A 1 147 ? -17.537 -6.610 8.834 1.00 92.44 147 TYR A C 1
ATOM 1174 O O . TYR A 1 147 ? -17.396 -7.604 9.542 1.00 92.44 147 TYR A O 1
ATOM 1182 N N . GLY A 1 148 ? -18.266 -6.619 7.715 1.00 91.69 148 GLY A N 1
ATOM 1183 C CA . GLY A 1 148 ? -18.862 -7.837 7.171 1.00 91.69 148 GLY A CA 1
ATOM 1184 C C . GLY A 1 148 ? -17.799 -8.895 6.868 1.00 91.69 148 GLY A C 1
ATOM 1185 O O . GLY A 1 148 ? -17.928 -10.035 7.301 1.00 91.69 148 GLY A O 1
ATOM 1186 N N . PHE A 1 149 ? -16.689 -8.505 6.229 1.00 89.94 149 PHE A N 1
ATOM 1187 C CA . PHE A 1 149 ? -15.568 -9.412 5.954 1.00 89.94 149 PHE A CA 1
ATOM 1188 C C . PHE A 1 149 ? -14.853 -9.905 7.227 1.00 89.94 149 PHE A C 1
ATOM 1190 O O . PHE A 1 149 ? -14.299 -11.000 7.260 1.00 89.94 149 PHE A O 1
ATOM 1197 N N . MET A 1 150 ? -14.877 -9.115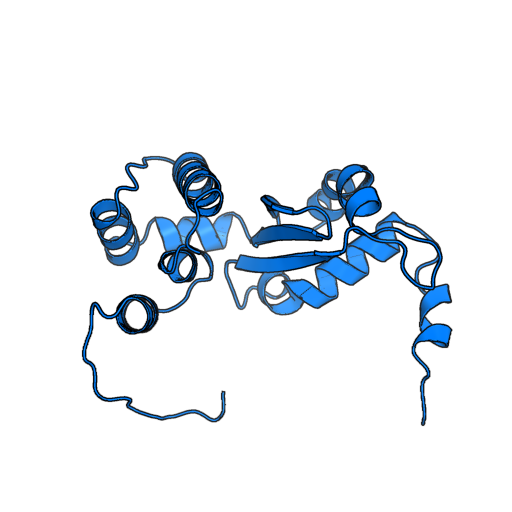 8.300 1.00 91.69 150 MET A N 1
ATOM 1198 C CA . MET A 1 150 ? -14.357 -9.503 9.615 1.00 91.69 150 MET A CA 1
ATOM 1199 C C . MET A 1 150 ? -15.334 -10.351 10.445 1.00 91.69 150 MET A C 1
ATOM 1201 O O . MET A 1 150 ? -14.972 -10.768 11.541 1.00 91.69 150 MET A O 1
ATOM 1205 N N . GLY A 1 151 ? -16.565 -10.581 9.973 1.00 88.50 151 GLY A N 1
ATOM 1206 C CA . GLY A 1 151 ? -17.606 -11.262 10.750 1.00 88.50 151 GLY A CA 1
ATOM 1207 C C . GLY A 1 151 ? -18.140 -10.439 11.930 1.00 88.50 151 GLY A C 1
ATOM 1208 O O . GLY A 1 151 ? -18.742 -10.987 12.844 1.00 88.50 151 GLY A O 1
ATOM 1209 N N . LEU A 1 152 ? -17.920 -9.120 11.930 1.00 84.12 152 LEU A N 1
ATOM 1210 C CA . LEU A 1 152 ? -18.348 -8.200 12.993 1.00 84.12 152 LEU A CA 1
ATOM 1211 C C . LEU A 1 152 ? -19.708 -7.546 12.707 1.00 84.12 152 LEU A C 1
ATOM 1213 O O . LEU A 1 152 ? -20.187 -6.730 13.495 1.00 84.12 152 LEU A O 1
ATOM 1217 N N . CYS A 1 153 ? -20.317 -7.856 11.563 1.00 76.31 153 CYS A N 1
ATOM 1218 C CA . CYS A 1 153 ? -21.607 -7.321 11.160 1.00 76.31 153 CYS A CA 1
ATOM 1219 C C . CYS A 1 153 ? -22.392 -8.371 10.366 1.00 76.31 153 CYS A C 1
ATOM 1221 O O . CYS A 1 153 ? -22.032 -8.689 9.234 1.00 76.31 153 CYS A O 1
ATOM 1223 N N . GLU A 1 154 ? -23.479 -8.882 10.943 1.00 64.06 154 GLU A N 1
ATOM 1224 C CA . GLU A 1 154 ? -24.452 -9.730 10.247 1.00 64.06 154 GLU A CA 1
ATOM 1225 C C . GLU A 1 154 ? -25.486 -8.846 9.543 1.00 64.06 154 GLU A C 1
ATOM 1227 O O . GLU A 1 154 ? -26.639 -8.729 9.957 1.00 64.06 154 GLU A O 1
ATOM 1232 N N . LEU A 1 155 ? -25.066 -8.149 8.487 1.00 63.34 155 LEU A N 1
ATOM 1233 C CA . LEU A 1 155 ? -26.033 -7.553 7.571 1.00 63.34 155 LEU A CA 1
ATOM 1234 C C . LEU A 1 155 ? -26.457 -8.622 6.561 1.00 63.34 155 LEU A C 1
ATOM 1236 O O . LEU A 1 155 ? -25.586 -9.283 5.989 1.00 63.34 155 LEU A O 1
ATOM 1240 N N . PRO A 1 156 ? -27.766 -8.793 6.294 1.00 61.72 156 PRO A N 1
ATOM 1241 C CA . PRO A 1 156 ? -28.198 -9.639 5.193 1.00 61.72 156 PRO A CA 1
ATOM 1242 C C . PRO A 1 156 ? -27.540 -9.135 3.906 1.00 61.72 156 PRO A C 1
ATOM 1244 O O . PRO A 1 156 ? -27.485 -7.927 3.665 1.00 61.72 156 PRO A O 1
ATOM 1247 N N . ALA A 1 157 ? -27.012 -10.050 3.092 1.00 59.03 157 ALA A N 1
ATOM 1248 C CA . ALA A 1 157 ? -26.363 -9.707 1.835 1.00 59.03 157 ALA A CA 1
ATOM 1249 C C . ALA A 1 157 ? -27.368 -9.006 0.908 1.00 59.03 157 ALA A C 1
ATOM 1251 O O . ALA A 1 157 ? -28.186 -9.645 0.247 1.00 59.03 157 ALA A O 1
ATOM 1252 N N . VAL A 1 158 ? -27.328 -7.673 0.865 1.00 64.88 158 VAL A N 1
ATOM 1253 C CA . VAL A 1 158 ? -28.170 -6.887 -0.038 1.00 64.88 158 VAL A CA 1
ATOM 1254 C C . VAL A 1 158 ? -27.4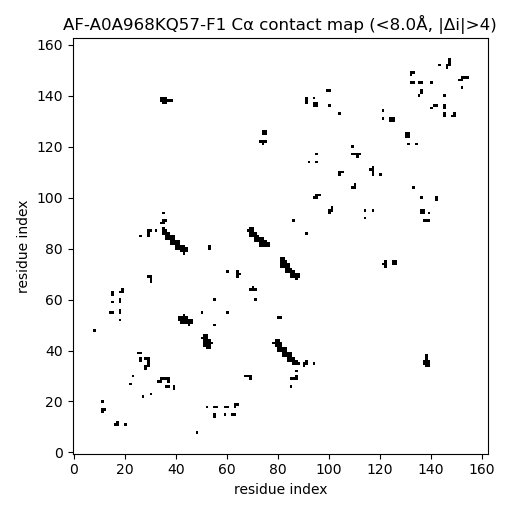31 -6.791 -1.364 1.00 64.88 158 VAL A C 1
ATOM 1256 O O . VAL A 1 158 ? -26.731 -5.821 -1.645 1.00 64.88 158 VAL A O 1
ATOM 1259 N N . GLY A 1 159 ? -27.522 -7.857 -2.157 1.00 50.59 159 GLY A N 1
ATOM 1260 C CA . GLY A 1 159 ? -26.939 -7.901 -3.489 1.00 50.59 159 GLY A CA 1
ATOM 1261 C C . GLY A 1 159 ? -27.554 -6.819 -4.373 1.00 50.59 159 GLY A C 1
ATOM 1262 O O . GLY A 1 159 ? -28.670 -6.961 -4.865 1.00 50.59 159 GLY A O 1
ATOM 1263 N N . LYS A 1 160 ? -26.818 -5.735 -4.599 1.00 57.97 160 LYS A N 1
ATOM 1264 C CA . LYS A 1 160 ? -26.992 -4.890 -5.778 1.00 57.97 160 LYS A CA 1
ATOM 1265 C C . LYS A 1 160 ? -25.631 -4.678 -6.401 1.00 57.97 160 LYS A C 1
ATOM 1267 O O . LYS A 1 160 ? -25.012 -3.642 -6.204 1.00 57.97 160 LYS A O 1
ATOM 1272 N N . SER A 1 161 ? -25.214 -5.676 -7.161 1.00 47.78 161 SER A N 1
ATOM 1273 C CA . SER A 1 161 ? -24.079 -5.551 -8.055 1.00 47.78 161 SER A CA 1
ATOM 1274 C C . SER A 1 161 ? -24.450 -6.148 -9.401 1.00 47.78 161 SER A C 1
ATOM 1276 O O . SER A 1 161 ? -25.217 -7.109 -9.490 1.00 47.78 161 SER A O 1
ATOM 1278 N N . PRO A 1 162 ? -23.870 -5.567 -10.449 1.00 45.94 162 PRO A N 1
ATOM 1279 C CA . PRO A 1 162 ? -22.905 -6.396 -11.137 1.00 45.94 162 PRO A CA 1
ATOM 1280 C C . PRO A 1 162 ? -21.513 -5.766 -11.124 1.00 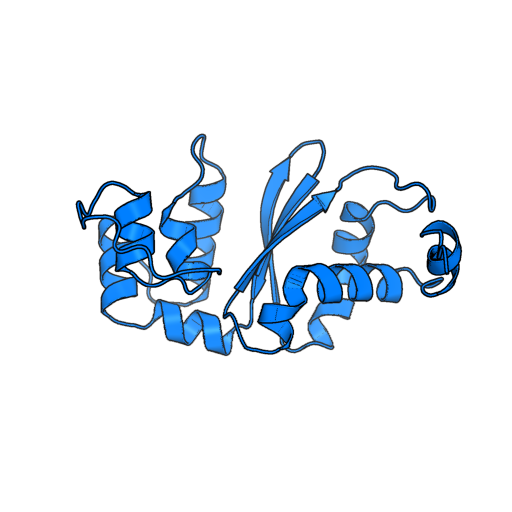45.94 162 PRO A C 1
ATOM 1282 O O . PRO A 1 162 ? -20.859 -5.833 -12.144 1.00 45.94 162 PRO A O 1
ATOM 1285 N N . TRP A 1 163 ? -21.057 -5.161 -10.021 1.00 44.16 163 TRP A N 1
ATOM 1286 C CA . TRP A 1 163 ? -19.632 -4.907 -9.765 1.00 44.16 163 TRP A CA 1
ATOM 1287 C C . TRP A 1 163 ? -19.317 -5.103 -8.286 1.00 44.16 163 TRP A C 1
ATOM 1289 O O . TRP A 1 163 ? -20.031 -4.483 -7.464 1.00 44.16 163 TRP A O 1
#

Solvent-accessible surface area (backbone atoms only — not comparable to full-atom values): 9468 Å² total; per-residue (Å²): 134,89,78,58,70,79,74,54,57,71,77,41,79,47,67,59,54,39,51,43,50,52,49,49,65,69,36,40,52,30,75,72,63,79,29,23,20,39,78,43,80,36,48,41,47,75,42,99,85,76,47,38,54,39,60,45,41,74,78,34,42,70,70,48,33,70,79,50,82,41,46,78,44,81,38,43,78,56,91,59,28,38,36,29,40,39,27,19,68,70,53,33,44,55,50,57,65,35,66,70,51,41,52,54,42,40,78,73,71,48,85,59,93,48,68,67,49,49,52,50,48,50,32,58,46,46,68,45,94,60,80,59,61,71,51,36,54,58,40,59,50,57,68,69,59,38,32,38,74,66,70,74,43,93,68,79,86,78,84,83,62,98,119

Sequence (163 aa):
MNIHWTKLTHRFPDEKQCLASFIAWQAAEVIAGAKPANLINIPDRELACGRNMSKLWEEHKTSVLKNGNVSGLVLKQKEDRLLALIYNSKELEKVLKRTPVKKALGQLGYDYVTFNEALGHLQKRMQGADFPHEVGFFLGYPIKDVYGFMGLCELPAVGKSPW

Radius of gyration: 17.74 Å; Cα contacts (8 Å, |Δi|>4): 206; chains: 1; bounding box: 45×29×53 Å